Protein AF-A0AA38KD27-F1 (afdb_monomer_lite)

Radius of gyration: 32.11 Å; chains: 1; bounding box: 58×38×88 Å

Secondary structure (DSSP, 8-state):
-HHHHHTT-SPTTPPPPPPPP-TTTTS--TTSGGG--TT--TT--SPSPHHHH-HHHHHHHHHHHHHHHHHHHHHHHHHHHHHHHHHHHHHHHHHHHHHHHHHHHT------------STTSS--

Organism: NCBI:txid2804958

Foldseek 3Di:
DVVCVVVVNDDPPDDDQDDDDPVCPVVDDPPDSVPDCGVVDPPPPPPDDCCPVPPVNVVVVVVVVVVVVVVVVVVVVVVVVVVVVVVVVVVVVVVVVVVVVCVVVVHDDDDDDDPDDPDPPPPDD

Structure (mmCIF, N/CA/C/O backbone):
data_AF-A0AA38KD27-F1
#
_entry.id   AF-A0AA38KD27-F1
#
loop_
_atom_site.group_PDB
_atom_site.id
_atom_site.type_symbol
_atom_site.label_atom_id
_atom_site.label_alt_id
_atom_site.label_comp_id
_atom_site.label_asym_id
_atom_site.label_entity_id
_atom_site.label_seq_id
_atom_site.pdbx_PDB_ins_code
_atom_site.Cartn_x
_atom_site.Cartn_y
_atom_site.Cartn_z
_atom_site.occupancy
_atom_site.B_iso_or_equiv
_atom_site.auth_seq_id
_atom_site.auth_comp_id
_atom_site.auth_asym_id
_atom_site.auth_atom_id
_atom_site.pdbx_PDB_model_num
ATOM 1 N N . MET A 1 1 ? 1.261 -14.796 -36.136 1.00 70.69 1 MET A N 1
ATOM 2 C CA . MET A 1 1 ? 2.159 -13.616 -36.121 1.00 70.69 1 MET A CA 1
ATOM 3 C C . MET A 1 1 ? 2.886 -13.423 -37.451 1.00 70.69 1 MET A C 1
ATOM 5 O O . MET A 1 1 ? 2.728 -12.362 -38.031 1.00 70.69 1 MET A O 1
ATOM 9 N N . LEU A 1 2 ? 3.583 -14.437 -37.989 1.00 82.25 2 LEU A N 1
ATOM 10 C CA . LEU A 1 2 ? 4.199 -14.379 -39.334 1.00 82.25 2 LEU A CA 1
ATOM 11 C C . LEU A 1 2 ? 3.245 -13.875 -40.428 1.00 82.25 2 LEU A C 1
ATOM 13 O O . LEU A 1 2 ? 3.619 -13.063 -41.265 1.00 82.25 2 LEU A O 1
ATOM 17 N N . GLU A 1 3 ? 1.999 -14.336 -40.400 1.00 88.56 3 GLU A N 1
ATOM 18 C CA . GLU A 1 3 ? 0.974 -13.950 -41.371 1.00 88.56 3 GLU A CA 1
ATOM 19 C C . GLU A 1 3 ? 0.551 -12.479 -41.235 1.00 88.56 3 GLU A C 1
ATOM 21 O O . GLU A 1 3 ? 0.368 -11.804 -42.241 1.00 88.56 3 GLU A O 1
ATOM 26 N N . LEU A 1 4 ? 0.531 -11.944 -40.009 1.00 87.56 4 LEU A N 1
ATOM 27 C CA . LEU A 1 4 ? 0.260 -10.528 -39.735 1.00 87.56 4 LEU A CA 1
ATOM 28 C C . LEU A 1 4 ? 1.411 -9.630 -40.206 1.00 87.56 4 LEU A C 1
ATOM 30 O O . LEU A 1 4 ? 1.165 -8.561 -40.756 1.00 87.56 4 LEU A O 1
ATOM 34 N N . ILE A 1 5 ? 2.663 -10.074 -40.039 1.00 86.44 5 ILE A N 1
ATOM 35 C CA . ILE A 1 5 ? 3.844 -9.367 -40.562 1.00 86.44 5 ILE A CA 1
ATOM 36 C C . ILE A 1 5 ? 3.807 -9.346 -42.094 1.00 86.44 5 ILE A C 1
ATOM 38 O O . ILE A 1 5 ? 3.969 -8.290 -42.697 1.00 86.44 5 ILE A O 1
ATOM 42 N N . ARG A 1 6 ? 3.517 -10.491 -42.732 1.00 88.25 6 ARG A N 1
ATOM 43 C CA . ARG A 1 6 ? 3.375 -10.598 -44.198 1.00 88.25 6 ARG A CA 1
ATOM 44 C C . ARG A 1 6 ? 2.261 -9.714 -44.757 1.00 88.25 6 ARG A C 1
ATOM 46 O O . ARG A 1 6 ? 2.387 -9.220 -45.869 1.00 88.25 6 ARG A O 1
ATOM 53 N N . GLN A 1 7 ? 1.187 -9.526 -43.995 1.00 93.69 7 GLN A N 1
ATOM 54 C CA . GLN A 1 7 ? 0.067 -8.651 -44.345 1.00 93.69 7 GLN A CA 1
ATOM 55 C C . GLN A 1 7 ? 0.300 -7.180 -43.947 1.00 93.69 7 GLN A C 1
ATOM 57 O O . GLN A 1 7 ? -0.607 -6.367 -44.107 1.00 93.69 7 GLN A O 1
ATOM 62 N N . CYS A 1 8 ? 1.483 -6.831 -43.421 1.00 83.50 8 CYS A N 1
ATOM 63 C CA . CYS A 1 8 ? 1.823 -5.500 -42.901 1.00 83.50 8 CYS A CA 1
ATOM 64 C C . CYS A 1 8 ? 0.844 -4.976 -41.830 1.00 83.50 8 CYS A C 1
ATOM 66 O O . CYS A 1 8 ? 0.653 -3.772 -41.685 1.00 83.50 8 CYS A O 1
ATOM 68 N N . GLN A 1 9 ? 0.223 -5.883 -41.074 1.00 92.00 9 GLN A N 1
ATOM 69 C CA . GLN A 1 9 ? -0.675 -5.569 -39.957 1.00 92.00 9 GLN A CA 1
ATOM 70 C C . GLN A 1 9 ? 0.028 -5.628 -38.593 1.00 92.00 9 GLN A C 1
ATOM 72 O O . GLN A 1 9 ? -0.577 -5.315 -37.570 1.00 92.00 9 GLN A O 1
ATOM 77 N N . ALA A 1 10 ? 1.291 -6.054 -38.560 1.00 87.88 10 ALA A N 1
ATOM 78 C CA . ALA A 1 10 ? 2.107 -6.051 -37.354 1.00 87.88 10 ALA A CA 1
ATOM 79 C C . ALA A 1 10 ? 2.786 -4.679 -37.130 1.00 87.88 10 ALA A C 1
ATOM 81 O O . ALA A 1 10 ? 2.998 -3.945 -38.099 1.00 87.88 10 ALA A O 1
ATOM 82 N N . PRO A 1 11 ? 3.151 -4.333 -35.878 1.00 85.00 11 PRO A N 1
ATOM 83 C CA . PRO A 1 11 ? 3.943 -3.143 -35.573 1.00 85.00 11 PRO A CA 1
ATOM 84 C C . PRO A 1 11 ? 5.245 -3.071 -36.383 1.00 85.00 11 PRO A C 1
ATOM 86 O O . PRO A 1 11 ? 5.802 -4.095 -36.785 1.00 85.00 11 PRO A O 1
ATOM 89 N N . TRP A 1 12 ? 5.749 -1.852 -36.588 1.00 77.00 12 TRP A N 1
ATOM 90 C CA . TRP A 1 12 ? 7.053 -1.631 -37.217 1.00 77.00 12 TRP A CA 1
ATOM 91 C C . TRP A 1 12 ? 8.145 -2.401 -36.450 1.00 77.00 12 TRP A C 1
ATOM 93 O O . TRP A 1 12 ? 8.154 -2.380 -35.223 1.00 77.00 12 TRP A O 1
ATOM 103 N N . ASN A 1 13 ? 9.035 -3.094 -37.171 1.00 79.19 13 ASN A N 1
ATOM 104 C CA . ASN A 1 13 ? 10.071 -3.996 -36.635 1.00 79.19 13 ASN A CA 1
ATOM 105 C C . ASN A 1 13 ? 9.573 -5.218 -35.836 1.00 79.19 13 ASN A C 1
ATOM 107 O O . ASN A 1 13 ? 10.358 -5.845 -35.129 1.00 79.19 13 ASN A O 1
ATOM 111 N N . ALA A 1 14 ? 8.301 -5.611 -35.951 1.00 82.06 14 ALA A N 1
ATOM 112 C CA . ALA A 1 14 ? 7.836 -6.842 -35.319 1.00 82.06 14 ALA A CA 1
ATOM 113 C C . ALA A 1 14 ? 8.550 -8.076 -35.903 1.00 82.06 14 ALA A C 1
ATOM 115 O O . ALA A 1 14 ? 8.457 -8.357 -37.101 1.00 82.06 14 ALA A O 1
ATOM 116 N N . VAL A 1 15 ? 9.209 -8.844 -35.036 1.00 84.00 15 VAL A N 1
ATOM 117 C CA . VAL A 1 15 ? 9.807 -10.144 -35.361 1.00 84.00 15 VAL A CA 1
ATOM 118 C C . VAL A 1 15 ? 8.868 -11.239 -34.863 1.00 84.00 15 VAL A C 1
ATOM 120 O O . VAL A 1 15 ? 8.387 -11.190 -33.733 1.00 84.00 15 VAL A O 1
ATOM 123 N N . ALA A 1 16 ? 8.554 -12.221 -35.710 1.00 85.31 16 ALA A N 1
ATOM 124 C CA . ALA A 1 16 ? 7.746 -13.352 -35.268 1.00 85.31 16 ALA A CA 1
ATOM 125 C C . ALA A 1 16 ? 8.594 -14.320 -34.429 1.00 85.31 16 ALA A C 1
ATOM 127 O O . ALA A 1 16 ? 9.671 -14.700 -34.890 1.00 85.31 16 ALA A O 1
ATOM 128 N N . PRO A 1 17 ? 8.093 -14.786 -33.272 1.00 82.38 17 PRO A N 1
ATOM 129 C CA . PRO A 1 17 ? 8.769 -15.810 -32.492 1.00 82.38 17 PRO A CA 1
ATOM 130 C C . PRO A 1 17 ? 8.753 -17.150 -33.231 1.00 82.38 17 PRO A C 1
ATOM 132 O O . PRO A 1 17 ? 7.888 -17.407 -34.084 1.00 82.38 17 PRO A O 1
ATOM 135 N N . LEU A 1 18 ? 9.691 -18.025 -32.868 1.00 83.12 18 LEU A N 1
ATOM 136 C CA . LEU A 1 18 ? 9.715 -19.396 -33.361 1.00 83.12 18 LEU A CA 1
ATOM 137 C C . LEU A 1 18 ? 8.478 -20.177 -32.876 1.00 83.12 18 LEU A C 1
ATOM 139 O O . LEU A 1 18 ? 7.985 -19.951 -31.767 1.00 83.12 18 LEU A O 1
ATOM 143 N N . PRO A 1 19 ? 7.945 -21.109 -33.687 1.00 84.88 19 PRO A N 1
ATOM 144 C CA . PRO A 1 19 ? 6.876 -21.995 -33.245 1.00 84.88 19 PRO A CA 1
ATOM 145 C C . PRO A 1 19 ? 7.329 -22.858 -32.060 1.00 84.88 19 PRO A C 1
ATOM 147 O O . PRO A 1 19 ? 8.310 -23.591 -32.161 1.00 84.88 19 PRO A O 1
ATOM 150 N N . ILE A 1 20 ? 6.580 -22.814 -30.957 1.00 82.69 20 ILE A N 1
ATOM 151 C CA . ILE A 1 20 ? 6.879 -23.612 -29.763 1.00 82.69 20 ILE A CA 1
ATOM 152 C C . ILE A 1 20 ? 6.589 -25.092 -30.042 1.00 82.69 20 ILE A C 1
ATOM 154 O O . ILE A 1 20 ? 5.487 -25.461 -30.464 1.00 82.69 20 ILE A O 1
ATOM 158 N N . ALA A 1 21 ? 7.565 -25.958 -29.768 1.00 83.69 21 ALA A N 1
ATOM 159 C CA . ALA A 1 21 ? 7.380 -27.399 -29.841 1.00 83.69 21 ALA A CA 1
ATOM 160 C C . ALA A 1 21 ? 6.457 -27.877 -28.707 1.00 83.69 21 ALA A C 1
ATOM 162 O O . ALA A 1 21 ? 6.781 -27.785 -27.529 1.00 83.69 21 ALA A O 1
ATOM 163 N N . LEU A 1 22 ? 5.290 -28.427 -29.057 1.00 84.56 22 LEU A N 1
ATOM 164 C CA . LEU A 1 22 ? 4.324 -28.924 -28.064 1.00 84.56 22 LEU A CA 1
ATOM 165 C C . LEU A 1 22 ? 4.786 -30.219 -27.380 1.00 84.56 22 LEU A C 1
ATOM 167 O O . LEU A 1 22 ? 4.377 -30.536 -26.262 1.00 84.56 22 LEU A O 1
ATOM 171 N N . LYS A 1 23 ? 5.628 -31.001 -28.059 1.00 85.06 23 LYS A N 1
ATOM 172 C CA . LYS A 1 23 ? 6.173 -32.244 -27.520 1.00 85.06 23 LYS A CA 1
ATOM 173 C C . LYS A 1 23 ? 7.257 -31.906 -26.499 1.00 85.06 23 LYS A C 1
ATOM 175 O O . LYS A 1 23 ? 8.278 -31.352 -26.875 1.00 85.06 23 LYS A O 1
ATOM 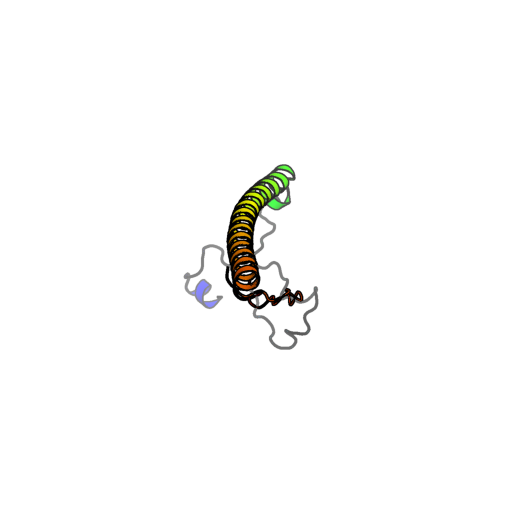180 N N . GLY A 1 24 ? 7.046 -32.291 -25.241 1.00 80.50 24 GLY A N 1
ATOM 181 C CA . GLY A 1 24 ? 7.996 -31.994 -24.165 1.00 80.50 24 GLY A CA 1
ATOM 182 C C . GLY A 1 24 ? 7.837 -30.601 -23.556 1.00 80.50 24 GLY A C 1
ATOM 183 O O . GLY A 1 24 ? 8.643 -30.242 -22.716 1.00 80.50 24 GLY A O 1
ATOM 184 N N . LEU A 1 25 ? 6.767 -29.861 -23.888 1.00 82.94 25 LEU A N 1
ATOM 185 C CA . LEU A 1 25 ? 6.504 -28.516 -23.354 1.00 82.94 25 LEU A CA 1
ATOM 186 C C . LEU A 1 25 ? 6.439 -28.457 -21.818 1.00 82.94 25 LEU A C 1
ATOM 188 O O . LEU A 1 25 ? 6.644 -27.408 -21.234 1.00 82.94 25 LEU A O 1
ATOM 192 N N . PHE A 1 26 ? 6.135 -29.567 -21.147 1.00 84.00 26 PHE A N 1
ATOM 193 C CA . PHE A 1 26 ? 6.122 -29.634 -19.680 1.00 84.00 26 PHE A CA 1
ATOM 194 C C . PHE A 1 26 ? 7.414 -30.208 -19.079 1.00 84.00 26 PHE A C 1
ATOM 196 O O . PHE A 1 26 ? 7.531 -30.280 -17.861 1.00 84.00 26 PHE A O 1
ATOM 203 N N . ASN A 1 27 ? 8.376 -30.586 -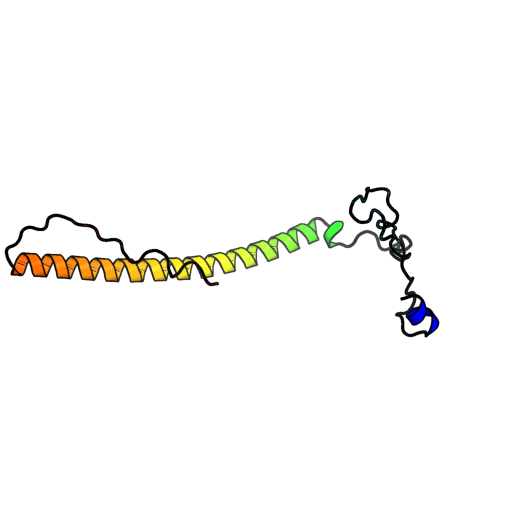19.923 1.00 86.88 27 ASN A N 1
ATOM 204 C CA . ASN A 1 27 ? 9.715 -31.049 -19.554 1.00 86.88 27 ASN A CA 1
ATOM 205 C C . ASN A 1 27 ? 10.765 -30.035 -20.033 1.00 86.88 27 ASN A C 1
ATOM 207 O O . ASN A 1 27 ? 11.763 -30.425 -20.630 1.00 86.88 27 ASN A O 1
ATOM 211 N N . LEU A 1 28 ? 10.481 -28.750 -19.829 1.00 83.19 28 LEU A N 1
ATOM 212 C CA . LEU A 1 28 ? 11.343 -27.657 -20.259 1.00 83.19 28 LEU A CA 1
ATOM 213 C C . LEU A 1 28 ? 12.608 -27.566 -19.401 1.00 83.19 28 LEU A C 1
ATOM 215 O O . LEU A 1 28 ? 12.511 -27.581 -18.171 1.00 83.19 28 LEU A O 1
ATOM 219 N N . ASP A 1 29 ? 13.756 -27.418 -20.053 1.00 82.31 29 ASP A N 1
ATOM 220 C CA . ASP A 1 29 ? 15.036 -27.049 -19.445 1.00 82.31 29 ASP A CA 1
ATOM 221 C C . ASP A 1 29 ? 15.353 -25.556 -19.680 1.00 82.31 29 ASP A C 1
ATOM 223 O O . ASP A 1 29 ? 14.701 -24.871 -20.473 1.00 82.31 29 ASP A O 1
ATOM 227 N N . VAL A 1 30 ? 16.345 -25.024 -18.964 1.00 80.12 30 VAL A N 1
ATOM 228 C CA . VAL A 1 30 ? 16.817 -23.632 -19.099 1.00 80.12 30 VAL A CA 1
ATOM 229 C C . VAL A 1 30 ? 17.469 -23.392 -20.467 1.00 80.12 30 VAL A C 1
ATOM 231 O O . VAL A 1 30 ? 17.412 -22.278 -20.976 1.00 80.12 30 VAL A O 1
ATOM 234 N N . ASP A 1 31 ? 18.017 -24.439 -21.085 1.00 80.69 31 ASP A N 1
ATOM 235 C CA . ASP A 1 31 ? 18.661 -24.375 -22.403 1.00 80.69 31 ASP A CA 1
ATOM 236 C C . ASP A 1 31 ? 17.672 -24.524 -23.581 1.00 80.69 31 ASP A C 1
ATOM 238 O O . ASP A 1 31 ? 18.082 -24.480 -24.742 1.00 80.69 31 ASP A O 1
ATOM 242 N N . ASP A 1 32 ? 16.372 -24.720 -23.322 1.00 83.25 32 ASP A N 1
ATOM 243 C CA . ASP A 1 32 ? 15.384 -24.893 -24.390 1.00 83.25 32 ASP A CA 1
ATOM 244 C C . ASP A 1 32 ? 15.072 -23.575 -25.119 1.00 83.25 32 ASP A C 1
ATOM 246 O O . ASP A 1 32 ? 14.879 -22.522 -24.510 1.00 83.25 32 ASP A O 1
ATOM 250 N N . ASN A 1 33 ? 14.886 -23.660 -26.441 1.00 77.88 33 ASN A N 1
ATOM 251 C CA . ASN A 1 33 ? 14.653 -22.530 -27.357 1.00 77.88 33 ASN A CA 1
ATOM 252 C C . ASN A 1 33 ? 13.434 -21.636 -27.038 1.00 77.88 33 ASN A C 1
ATOM 254 O O . ASN A 1 33 ? 13.201 -20.633 -27.710 1.00 77.88 33 ASN A O 1
ATOM 258 N N . ILE A 1 34 ? 12.608 -21.985 -26.049 1.00 78.56 34 ILE A N 1
ATOM 259 C CA . ILE A 1 34 ? 11.534 -21.095 -25.590 1.00 78.56 34 ILE A CA 1
ATOM 260 C C . ILE A 1 34 ? 12.072 -19.855 -24.862 1.00 78.56 34 ILE A C 1
ATOM 262 O O . ILE A 1 34 ? 11.341 -18.875 -24.733 1.00 78.56 34 ILE A O 1
ATOM 266 N N . TRP A 1 35 ? 13.320 -19.915 -24.389 1.00 80.38 35 TRP A N 1
ATOM 267 C CA . TRP A 1 35 ? 14.028 -18.828 -23.718 1.00 80.38 35 TRP A CA 1
ATOM 268 C C . TRP A 1 35 ? 14.851 -17.974 -24.693 1.00 80.38 35 TRP A C 1
ATOM 270 O O . TRP A 1 35 ? 15.698 -17.208 -24.253 1.00 80.38 35 TRP A O 1
ATOM 280 N N . GLU A 1 36 ? 14.642 -18.105 -26.008 1.00 73.25 36 GLU A N 1
ATOM 281 C CA . GLU A 1 36 ? 15.364 -17.298 -26.994 1.00 73.25 36 GLU A CA 1
ATOM 282 C C . GLU A 1 36 ? 14.980 -15.810 -26.930 1.00 73.25 36 GLU A C 1
ATOM 284 O O . GLU A 1 36 ? 13.803 -15.447 -26.909 1.00 73.25 36 GLU A O 1
ATOM 289 N N . ASP A 1 37 ? 15.990 -14.947 -27.032 1.00 71.19 37 ASP A N 1
ATOM 290 C CA . ASP A 1 37 ? 15.884 -13.483 -27.018 1.00 71.19 37 ASP A CA 1
ATOM 291 C C . ASP A 1 37 ? 15.375 -12.888 -28.352 1.00 71.19 37 ASP A C 1
ATOM 293 O O . ASP A 1 37 ? 15.707 -11.767 -28.739 1.00 71.19 37 ASP A O 1
ATOM 297 N N . ILE A 1 38 ? 14.556 -13.623 -29.115 1.00 70.50 38 ILE A N 1
ATOM 298 C CA . ILE A 1 38 ? 14.063 -13.158 -30.421 1.00 70.50 38 ILE A CA 1
ATOM 299 C C . ILE A 1 38 ? 13.236 -11.877 -30.247 1.00 70.50 38 ILE A C 1
ATOM 301 O O . ILE A 1 38 ? 12.130 -11.896 -29.708 1.00 70.50 38 ILE A O 1
ATOM 305 N N . GLY A 1 39 ? 13.746 -10.767 -30.783 1.00 64.81 39 GLY A N 1
ATOM 306 C CA . GLY A 1 39 ? 13.107 -9.451 -30.683 1.00 64.81 39 GLY A CA 1
ATOM 307 C C . GLY A 1 39 ? 13.438 -8.686 -29.398 1.00 64.81 39 GLY A C 1
ATOM 308 O O . GLY A 1 39 ? 12.980 -7.556 -29.247 1.00 64.81 39 GLY A O 1
ATOM 309 N N . LEU A 1 40 ? 14.250 -9.265 -28.511 1.00 68.88 40 LEU A N 1
ATOM 310 C CA . LEU A 1 40 ? 14.963 -8.561 -27.451 1.00 68.88 40 LEU A CA 1
ATOM 311 C C . LEU A 1 40 ? 16.325 -8.178 -28.034 1.00 68.88 40 LEU A C 1
ATOM 313 O O . LEU A 1 40 ? 17.301 -8.909 -27.919 1.00 68.88 40 LEU A O 1
ATOM 317 N N . ASN A 1 41 ? 16.357 -7.096 -28.807 1.00 62.12 41 ASN A N 1
ATOM 318 C CA . ASN A 1 41 ? 17.598 -6.671 -29.436 1.00 62.12 41 ASN A CA 1
ATOM 319 C C . ASN A 1 41 ? 18.527 -6.073 -28.370 1.00 62.12 41 ASN A C 1
ATOM 321 O O . ASN A 1 41 ? 18.182 -5.059 -27.772 1.00 62.12 41 ASN A O 1
ATOM 325 N N . ASP A 1 42 ? 19.704 -6.665 -28.170 1.00 56.53 42 ASP A N 1
ATOM 326 C CA . ASP A 1 42 ? 20.758 -6.096 -27.317 1.00 56.53 42 ASP A CA 1
ATOM 327 C C . ASP A 1 42 ? 21.416 -4.848 -27.946 1.00 56.53 42 ASP A C 1
ATOM 329 O O . ASP A 1 42 ? 22.209 -4.182 -27.283 1.00 56.53 42 ASP A O 1
ATOM 333 N N . ASP A 1 43 ? 21.098 -4.501 -29.207 1.00 57.00 43 ASP A N 1
ATOM 334 C CA . ASP A 1 43 ? 21.627 -3.282 -29.852 1.00 57.00 43 ASP A CA 1
ATOM 335 C C . ASP A 1 43 ? 20.991 -1.981 -29.324 1.00 57.00 43 ASP A C 1
ATOM 337 O O . ASP A 1 43 ? 21.318 -0.894 -29.810 1.00 57.00 43 ASP A O 1
ATOM 341 N N . ASP A 1 44 ? 20.083 -2.053 -28.346 1.00 59.78 44 ASP A N 1
ATOM 342 C CA . ASP A 1 44 ? 19.719 -0.872 -27.572 1.00 59.78 44 ASP A CA 1
ATOM 343 C C . ASP A 1 44 ? 20.914 -0.506 -26.667 1.00 59.78 44 ASP A C 1
ATOM 345 O O . ASP A 1 44 ? 21.022 -0.925 -25.517 1.00 59.78 44 ASP A O 1
ATOM 349 N N . ASP A 1 45 ? 21.806 0.352 -27.181 1.00 59.66 45 ASP A N 1
ATOM 350 C CA . ASP A 1 45 ? 22.858 1.064 -26.423 1.00 59.66 45 ASP A CA 1
ATOM 351 C C . ASP A 1 45 ? 22.293 1.837 -25.196 1.00 59.66 45 ASP A C 1
ATOM 353 O O . ASP A 1 45 ? 23.036 2.362 -24.355 1.00 59.66 45 ASP A O 1
ATOM 357 N N . GLU A 1 46 ? 20.965 1.921 -25.066 1.00 69.06 46 GLU A N 1
ATOM 358 C CA . GLU A 1 46 ? 20.270 2.297 -23.841 1.00 69.06 46 GLU A CA 1
ATOM 359 C C . GLU A 1 46 ? 20.383 1.164 -22.813 1.00 69.06 46 GLU A C 1
ATOM 361 O O . GLU A 1 46 ? 19.532 0.286 -22.708 1.00 69.06 46 GLU A O 1
ATOM 366 N N . GLY A 1 47 ? 21.458 1.203 -22.020 1.00 74.00 47 GLY A N 1
ATOM 367 C CA . GLY A 1 47 ? 21.687 0.274 -20.913 1.00 74.00 47 GLY A CA 1
ATOM 368 C C . GLY A 1 47 ? 20.475 0.067 -19.977 1.00 74.00 47 GLY A C 1
ATOM 369 O O . GLY A 1 47 ? 19.482 0.794 -20.027 1.00 74.00 47 GLY A O 1
ATOM 370 N N . PRO A 1 48 ? 20.557 -0.904 -19.048 1.00 83.31 48 PRO A N 1
ATOM 371 C CA . PRO A 1 48 ? 19.403 -1.440 -18.331 1.00 83.31 48 PRO A CA 1
ATOM 372 C C . PRO A 1 48 ? 18.523 -0.351 -17.706 1.00 83.31 48 PRO A C 1
ATOM 374 O O . PRO A 1 48 ? 19.043 0.615 -17.123 1.00 83.31 48 PRO A O 1
ATOM 377 N N . PRO A 1 49 ? 17.189 -0.527 -17.735 1.00 87.00 49 PRO A N 1
ATOM 378 C CA . PRO A 1 49 ? 16.260 0.527 -17.372 1.00 87.00 49 PRO A CA 1
ATOM 379 C C . PRO A 1 49 ? 16.498 1.008 -15.931 1.00 87.00 49 PRO A C 1
ATOM 381 O O . PRO A 1 49 ? 16.904 0.221 -15.069 1.00 87.00 49 PRO A O 1
ATOM 384 N N . PRO A 1 50 ? 16.207 2.281 -15.602 1.00 89.69 50 PRO A N 1
ATOM 385 C CA . PRO A 1 50 ? 16.581 2.861 -14.311 1.00 89.69 50 PRO A CA 1
ATOM 386 C C . PRO A 1 50 ? 16.010 2.138 -13.086 1.00 89.69 50 PRO A C 1
ATOM 388 O O . PRO A 1 50 ? 16.623 2.158 -12.022 1.00 89.69 50 PRO A O 1
ATOM 391 N N . TRP A 1 51 ? 14.853 1.480 -13.208 1.00 92.81 51 TRP A N 1
ATOM 392 C CA . TRP A 1 51 ? 14.290 0.668 -12.124 1.00 92.81 51 TRP A CA 1
ATOM 393 C C . TRP A 1 51 ? 15.130 -0.581 -11.813 1.00 92.81 51 TRP A C 1
ATOM 395 O O . TRP A 1 51 ? 15.034 -1.111 -10.708 1.00 92.81 51 TRP A O 1
ATOM 405 N N . LEU A 1 52 ? 15.975 -1.029 -12.743 1.00 88.38 52 LEU A N 1
ATOM 406 C CA . LEU A 1 52 ? 16.913 -2.133 -12.565 1.00 88.38 52 LEU A CA 1
ATOM 407 C C . LEU A 1 52 ? 18.301 -1.622 -12.150 1.00 88.38 52 LEU A C 1
ATOM 409 O O . LEU A 1 52 ? 18.881 -2.129 -11.185 1.00 88.38 52 LEU A O 1
ATOM 413 N N . SER A 1 53 ? 18.801 -0.594 -12.842 1.00 91.31 53 SER A N 1
ATOM 414 C CA . SER A 1 53 ? 20.185 -0.111 -12.742 1.00 91.31 53 SER A CA 1
ATOM 415 C C . SER A 1 53 ? 20.423 0.958 -11.668 1.00 91.31 53 SER A C 1
ATOM 417 O O . SER A 1 53 ? 21.501 1.012 -11.076 1.00 91.31 53 SER A O 1
ATOM 419 N N . SER A 1 54 ? 19.430 1.799 -11.355 1.00 95.75 54 SER A N 1
ATOM 420 C CA . SER A 1 54 ? 19.589 2.918 -10.419 1.00 95.75 54 SER A CA 1
ATOM 421 C C . SER A 1 54 ? 19.085 2.582 -9.019 1.00 95.75 54 SER A C 1
ATOM 423 O O . SER A 1 54 ? 17.883 2.504 -8.755 1.00 95.75 54 SER A O 1
ATOM 425 N N . GLU A 1 55 ? 20.007 2.497 -8.057 1.00 96.69 55 GLU A N 1
ATOM 426 C CA . GLU A 1 55 ? 19.657 2.270 -6.650 1.00 96.69 55 GLU A CA 1
ATOM 427 C C . GLU A 1 55 ? 18.735 3.360 -6.089 1.00 96.69 55 GLU A C 1
ATOM 429 O O . GLU A 1 55 ? 17.853 3.085 -5.276 1.00 96.69 55 GLU A O 1
ATOM 434 N N . ARG A 1 56 ? 18.892 4.604 -6.556 1.00 97.62 56 ARG A N 1
ATOM 435 C CA . ARG A 1 56 ? 18.026 5.715 -6.143 1.00 97.62 56 ARG A CA 1
ATOM 436 C C . ARG A 1 56 ? 16.587 5.494 -6.600 1.00 97.62 56 ARG A C 1
ATOM 438 O O . ARG A 1 56 ? 15.672 5.702 -5.806 1.00 97.62 56 ARG A O 1
ATOM 445 N N . VAL A 1 57 ? 16.395 5.045 -7.840 1.00 97.44 57 VAL A N 1
ATOM 446 C CA . VAL A 1 57 ? 15.064 4.747 -8.389 1.00 97.44 57 VAL A CA 1
ATOM 447 C C . VAL A 1 57 ? 14.442 3.569 -7.643 1.00 97.44 57 VAL A C 1
ATOM 449 O O . VAL A 1 57 ? 13.309 3.679 -7.182 1.00 97.44 57 VAL A O 1
ATOM 452 N N . ARG A 1 58 ? 15.200 2.491 -7.404 1.00 96.62 58 ARG A N 1
ATOM 453 C CA . ARG A 1 58 ? 14.722 1.330 -6.630 1.00 96.62 58 ARG A CA 1
ATOM 454 C C . ARG A 1 58 ? 14.276 1.703 -5.222 1.00 96.62 58 ARG A C 1
ATOM 456 O O . ARG A 1 58 ? 13.194 1.301 -4.792 1.00 96.62 58 ARG A O 1
ATOM 463 N N . LYS A 1 59 ? 15.085 2.489 -4.504 1.00 98.00 59 LYS A N 1
ATOM 464 C CA . LYS A 1 59 ? 14.723 2.992 -3.170 1.00 98.00 59 LYS A CA 1
ATOM 465 C C . LYS A 1 59 ? 13.485 3.885 -3.222 1.00 98.00 59 LYS A C 1
ATOM 467 O O . LYS A 1 59 ? 12.625 3.748 -2.359 1.00 98.00 59 LYS A O 1
ATOM 472 N N . GLY A 1 60 ? 13.371 4.747 -4.233 1.00 98.19 60 GLY A N 1
ATOM 473 C CA . GLY A 1 60 ? 12.199 5.597 -4.442 1.00 98.19 60 GLY A CA 1
ATOM 474 C C . GLY A 1 60 ? 10.913 4.790 -4.632 1.00 98.19 60 GLY A C 1
ATOM 475 O O . GLY A 1 60 ? 9.946 5.013 -3.908 1.00 98.19 60 GLY A O 1
ATOM 476 N N . ILE A 1 61 ? 10.932 3.800 -5.532 1.00 97.88 61 ILE A N 1
ATOM 477 C CA . ILE A 1 61 ? 9.794 2.900 -5.784 1.00 97.88 61 ILE A CA 1
ATOM 478 C C . ILE A 1 61 ? 9.389 2.180 -4.493 1.00 97.88 61 ILE A C 1
ATOM 480 O O . ILE A 1 61 ? 8.230 2.244 -4.089 1.00 97.88 61 ILE A O 1
ATOM 484 N N . LYS A 1 62 ? 10.349 1.557 -3.794 1.00 97.56 62 LYS A N 1
ATOM 485 C CA . LYS A 1 62 ? 10.084 0.881 -2.513 1.00 97.56 62 LYS A CA 1
ATOM 486 C C . LYS A 1 62 ? 9.499 1.831 -1.467 1.00 97.56 62 LYS A C 1
ATOM 488 O O . LYS A 1 62 ? 8.590 1.440 -0.744 1.00 97.56 62 LYS A O 1
ATOM 493 N N . GLY A 1 63 ? 10.001 3.063 -1.392 1.00 98.38 63 GLY A N 1
ATOM 494 C CA . GLY A 1 63 ? 9.516 4.075 -0.455 1.00 98.38 63 GLY A CA 1
ATOM 495 C C . GLY A 1 63 ? 8.060 4.467 -0.706 1.00 98.38 63 GLY A C 1
ATOM 496 O O . GLY A 1 63 ? 7.279 4.520 0.241 1.00 98.38 63 GLY A O 1
ATOM 497 N N . ILE A 1 64 ? 7.681 4.687 -1.969 1.00 98.25 64 ILE A N 1
ATOM 498 C CA . ILE A 1 64 ? 6.294 5.004 -2.346 1.00 98.25 64 ILE A CA 1
ATOM 499 C C . ILE A 1 64 ? 5.369 3.830 -2.013 1.00 98.25 64 ILE A C 1
ATOM 501 O O . ILE A 1 64 ? 4.375 4.024 -1.322 1.00 98.25 64 ILE A O 1
ATOM 505 N N . LEU A 1 65 ? 5.739 2.610 -2.415 1.00 98.19 65 LEU A N 1
ATOM 506 C CA . LEU A 1 65 ? 4.945 1.410 -2.133 1.00 98.19 65 LEU A CA 1
ATOM 507 C C . LEU A 1 65 ? 4.773 1.170 -0.627 1.00 98.19 65 LEU A C 1
ATOM 509 O O . LEU A 1 65 ? 3.694 0.795 -0.173 1.00 98.19 65 LEU A O 1
ATOM 513 N N . LEU A 1 66 ? 5.825 1.403 0.163 1.00 98.56 66 LEU A N 1
ATOM 514 C CA . LEU A 1 66 ? 5.765 1.247 1.613 1.00 98.56 66 LEU A CA 1
ATOM 515 C C . LEU A 1 66 ? 4.862 2.297 2.265 1.00 98.56 66 LEU A C 1
ATOM 517 O O . LEU A 1 66 ? 4.118 1.961 3.186 1.00 98.56 66 LEU A O 1
ATOM 521 N N . ARG A 1 67 ? 4.910 3.549 1.795 1.00 98.44 67 ARG A N 1
ATOM 522 C CA . ARG A 1 67 ? 3.999 4.602 2.255 1.00 98.44 67 ARG A CA 1
ATOM 523 C C . ARG A 1 67 ? 2.551 4.211 1.967 1.00 98.44 67 ARG A C 1
ATOM 525 O O . ARG A 1 67 ? 1.741 4.213 2.885 1.00 98.44 67 ARG A O 1
ATOM 532 N N . ASP A 1 68 ? 2.254 3.819 0.732 1.00 98.56 68 ASP A N 1
ATOM 533 C CA . ASP A 1 68 ? 0.886 3.502 0.313 1.00 98.56 68 ASP A CA 1
ATOM 534 C C . ASP A 1 68 ? 0.320 2.299 1.085 1.00 98.56 68 ASP A C 1
ATOM 536 O O . ASP A 1 68 ? -0.809 2.358 1.577 1.00 98.56 68 ASP A O 1
ATOM 540 N N . ARG A 1 69 ? 1.140 1.260 1.304 1.00 98.38 69 ARG A N 1
ATOM 541 C CA . ARG A 1 69 ? 0.800 0.137 2.192 1.00 98.38 69 ARG A CA 1
ATOM 542 C C . ARG A 1 69 ? 0.572 0.590 3.635 1.00 98.38 69 ARG A C 1
ATOM 544 O O . ARG A 1 69 ? -0.354 0.118 4.281 1.00 98.38 69 ARG A O 1
ATOM 551 N N . SER A 1 70 ? 1.402 1.491 4.159 1.00 98.56 70 SER A N 1
ATOM 552 C CA . SER A 1 70 ? 1.234 1.992 5.532 1.00 98.56 70 SER A CA 1
ATOM 553 C C . SER A 1 70 ? -0.092 2.741 5.695 1.00 98.56 70 SER A C 1
ATOM 555 O O . SER A 1 70 ? -0.771 2.582 6.710 1.00 98.56 70 SER A O 1
ATOM 557 N N . ASP A 1 71 ? -0.496 3.515 4.686 1.00 98.50 71 ASP A N 1
ATOM 558 C CA . ASP A 1 71 ? -1.780 4.216 4.692 1.00 98.50 71 ASP A CA 1
ATOM 559 C C . ASP A 1 71 ? -2.967 3.248 4.611 1.00 98.50 71 ASP A C 1
ATOM 561 O O . ASP A 1 71 ? -3.988 3.460 5.272 1.00 98.50 71 ASP A O 1
ATOM 565 N N . GLU A 1 72 ? -2.845 2.188 3.810 1.00 98.12 72 GLU A N 1
ATOM 566 C CA . GLU A 1 72 ? -3.817 1.095 3.739 1.00 98.12 72 GLU A CA 1
ATOM 567 C C . GLU A 1 72 ? -3.990 0.392 5.084 1.00 98.12 72 GLU A C 1
ATOM 569 O O . GLU A 1 72 ? -5.104 0.367 5.616 1.00 98.12 72 GLU A O 1
ATOM 574 N N . GLU A 1 73 ? -2.895 -0.066 5.688 1.00 98.38 73 GLU A N 1
ATOM 575 C CA . GLU A 1 73 ? -2.918 -0.720 6.997 1.00 98.38 73 GLU A CA 1
ATOM 576 C C . GLU A 1 73 ? -3.503 0.197 8.076 1.00 98.38 73 GLU A C 1
ATOM 578 O O . GLU A 1 73 ? -4.324 -0.226 8.887 1.00 98.38 73 GLU A O 1
ATOM 583 N N . LEU A 1 74 ? -3.190 1.496 8.056 1.00 98.44 74 LEU A N 1
ATOM 584 C CA . LEU A 1 74 ? -3.775 2.440 9.007 1.00 98.44 74 LEU A CA 1
ATOM 585 C C . LEU A 1 74 ? -5.293 2.611 8.822 1.00 98.44 74 LEU A C 1
ATOM 587 O O . LEU A 1 74 ? -6.013 2.871 9.792 1.00 98.44 74 LEU A O 1
ATOM 591 N N . ARG A 1 75 ? -5.815 2.529 7.592 1.00 97.94 75 ARG A N 1
ATOM 592 C CA . ARG A 1 75 ? -7.272 2.535 7.357 1.00 97.94 75 ARG A CA 1
ATOM 593 C C . ARG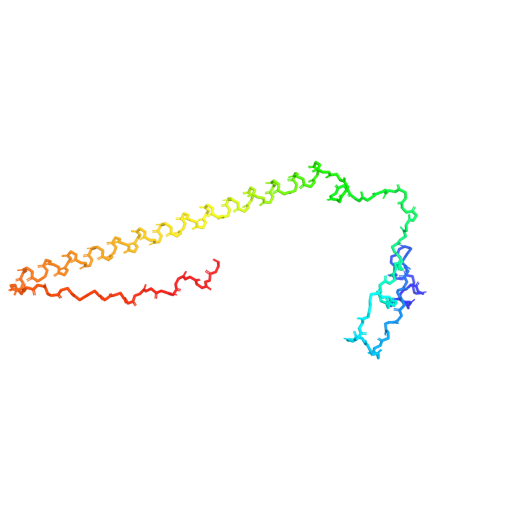 A 1 75 ? -7.904 1.254 7.895 1.00 97.94 75 ARG A C 1
ATOM 595 O O . ARG A 1 75 ? -8.900 1.349 8.613 1.00 97.94 75 ARG A O 1
ATOM 602 N N . ARG A 1 76 ? -7.293 0.100 7.622 1.00 97.56 76 ARG A N 1
ATOM 603 C CA . ARG A 1 76 ? -7.746 -1.206 8.111 1.00 97.56 76 ARG A CA 1
ATOM 604 C C . ARG A 1 76 ? -7.763 -1.272 9.639 1.00 97.56 76 ARG A C 1
ATOM 606 O O . ARG A 1 76 ? -8.808 -1.538 10.223 1.00 97.56 76 ARG A O 1
ATOM 613 N N . LEU A 1 77 ? -6.665 -0.905 10.297 1.00 97.81 77 LEU A N 1
ATOM 614 C CA . LEU A 1 77 ? -6.566 -0.883 11.760 1.00 97.81 77 LEU A CA 1
ATOM 615 C C . LEU A 1 77 ? -7.604 0.042 12.402 1.00 97.81 77 LEU A C 1
ATOM 617 O O . LEU A 1 77 ? -8.178 -0.287 13.437 1.00 97.81 77 LEU A O 1
ATOM 621 N N . ARG A 1 78 ? -7.887 1.201 11.793 1.00 98.06 78 ARG A N 1
ATOM 622 C CA . ARG A 1 78 ? -8.948 2.096 12.280 1.00 98.06 78 ARG A CA 1
ATOM 623 C C . ARG A 1 78 ? -10.328 1.455 12.184 1.00 98.06 78 ARG A C 1
ATOM 625 O O . ARG A 1 78 ? -11.132 1.641 13.098 1.00 98.06 78 ARG A O 1
ATOM 632 N N . HIS A 1 79 ? -10.595 0.729 11.103 1.00 96.69 79 HIS A N 1
ATOM 633 C CA . HIS A 1 79 ? -11.841 -0.007 10.928 1.00 96.69 79 HIS A CA 1
ATOM 634 C C . HIS A 1 79 ? -11.975 -1.128 11.968 1.00 96.69 79 HIS A C 1
ATOM 636 O O . HIS A 1 79 ? -12.955 -1.153 12.710 1.00 96.69 79 HIS A O 1
ATOM 642 N N . GLU A 1 80 ? -10.956 -1.978 12.103 1.00 96.31 80 GLU A N 1
ATOM 643 C CA . GLU A 1 80 ? -10.936 -3.085 13.068 1.00 96.31 80 GLU A CA 1
ATOM 644 C C . GLU A 1 80 ? -11.051 -2.587 14.516 1.00 96.31 80 GLU A C 1
ATOM 646 O O . GLU A 1 80 ? -11.859 -3.095 15.292 1.00 96.31 80 GLU A O 1
ATOM 651 N N . MET A 1 81 ? -10.318 -1.529 14.881 1.00 97.31 81 MET A N 1
ATOM 652 C CA . MET A 1 81 ? -10.424 -0.907 16.204 1.00 97.31 81 MET A CA 1
ATOM 653 C C . MET A 1 81 ? -11.843 -0.397 16.472 1.00 97.31 81 MET A C 1
ATOM 655 O O . MET A 1 81 ? -12.347 -0.535 17.588 1.00 97.31 81 MET A O 1
ATOM 659 N N . ARG A 1 82 ? -12.487 0.232 15.481 1.00 97.00 82 ARG A N 1
ATOM 660 C CA . ARG A 1 82 ? -13.859 0.725 15.630 1.00 97.00 82 ARG A CA 1
ATOM 661 C C . ARG A 1 82 ? -14.827 -0.431 15.863 1.00 97.00 82 ARG A C 1
ATOM 663 O O . ARG A 1 82 ? -15.569 -0.373 16.838 1.00 97.00 82 ARG A O 1
ATOM 670 N N . ALA A 1 83 ? -14.747 -1.474 15.040 1.00 93.44 83 ALA A N 1
ATOM 671 C CA . ALA A 1 83 ? -15.570 -2.670 15.176 1.00 93.44 83 ALA A CA 1
ATOM 672 C C . ALA A 1 83 ? -15.388 -3.323 16.556 1.00 93.44 83 ALA A C 1
ATOM 674 O O . ALA A 1 83 ? -16.364 -3.590 17.249 1.00 93.44 83 ALA A O 1
ATOM 675 N N . MET A 1 84 ? -14.142 -3.477 17.017 1.00 95.69 84 MET A N 1
ATOM 676 C CA . MET A 1 84 ? -13.839 -4.059 18.329 1.00 95.69 84 MET A CA 1
ATOM 677 C C . MET A 1 84 ? -14.405 -3.224 19.486 1.00 95.69 84 MET A C 1
ATOM 679 O O . MET A 1 84 ? -14.914 -3.764 20.467 1.00 95.69 84 MET A O 1
ATOM 683 N N . ARG A 1 85 ? -14.335 -1.891 19.383 1.00 95.31 85 ARG A N 1
ATOM 684 C CA . ARG A 1 85 ? -14.889 -0.977 20.394 1.00 95.31 85 ARG A CA 1
ATOM 685 C C . ARG A 1 85 ? -16.413 -0.979 20.419 1.00 95.31 85 ARG A C 1
ATOM 687 O O . ARG A 1 85 ? -16.986 -0.800 21.491 1.00 95.31 85 ARG A O 1
ATOM 694 N N . GLU A 1 86 ? -17.052 -1.092 19.261 1.00 95.44 86 GLU A N 1
ATOM 695 C CA . GLU A 1 86 ? -18.508 -1.200 19.147 1.00 95.44 86 GLU A CA 1
ATOM 696 C C 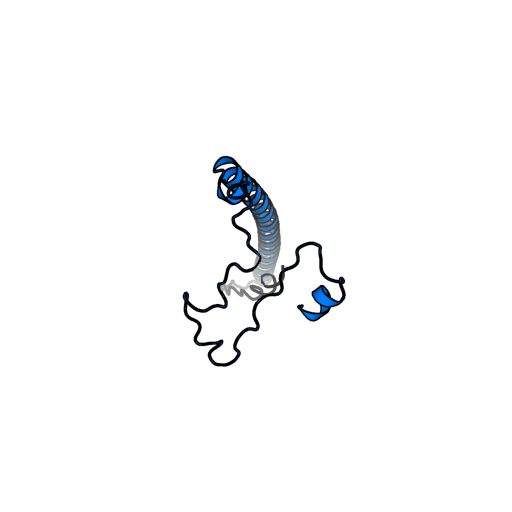. GLU A 1 86 ? -18.971 -2.535 19.740 1.00 95.44 86 GLU A C 1
ATOM 698 O O . GLU A 1 86 ? -19.759 -2.521 20.684 1.00 95.44 86 GLU A O 1
ATOM 703 N N . TRP A 1 87 ? -18.350 -3.646 19.338 1.00 94.12 87 TRP A N 1
ATOM 704 C CA . TRP A 1 87 ? -18.634 -4.972 19.887 1.00 94.12 87 TRP A CA 1
ATOM 705 C C . TRP A 1 87 ? -18.455 -5.037 21.410 1.00 94.12 87 TRP A C 1
ATOM 707 O O . TRP A 1 87 ? -19.368 -5.428 22.130 1.00 94.12 87 TRP A O 1
ATOM 717 N N . MET A 1 88 ? -17.316 -4.572 21.939 1.00 94.94 88 MET A N 1
ATOM 718 C CA . MET A 1 88 ? -17.064 -4.605 23.385 1.00 94.94 88 MET A CA 1
ATOM 719 C C . MET A 1 88 ? -18.097 -3.790 24.178 1.00 94.94 88 MET A C 1
ATOM 721 O O . MET A 1 88 ? -18.444 -4.152 25.301 1.00 94.94 88 MET A O 1
ATOM 725 N N . ARG A 1 89 ? -18.588 -2.677 23.617 1.00 95.19 89 ARG A N 1
ATOM 726 C CA . ARG A 1 89 ? -19.635 -1.868 24.252 1.00 95.19 89 ARG A CA 1
ATOM 727 C C . ARG A 1 89 ? -20.953 -2.632 24.313 1.00 95.19 89 ARG A C 1
ATOM 729 O O . ARG A 1 89 ? -21.576 -2.642 25.368 1.00 95.19 89 ARG A O 1
ATOM 736 N N . GLU A 1 90 ? -21.355 -3.253 23.209 1.00 93.31 90 GLU A N 1
ATOM 737 C CA . GLU A 1 90 ? -22.591 -4.036 23.131 1.00 93.31 90 GLU A CA 1
ATOM 738 C C . GLU A 1 90 ? -22.565 -5.206 24.119 1.00 93.31 90 GLU A C 1
ATOM 740 O O . GLU A 1 90 ? -23.484 -5.349 24.926 1.00 93.31 90 GLU A O 1
ATOM 745 N N . GLU A 1 91 ? -21.476 -5.976 24.144 1.00 91.31 91 GLU A N 1
ATOM 746 C CA . GLU A 1 91 ? -21.296 -7.079 25.096 1.00 91.31 91 GLU A CA 1
ATOM 747 C C . GLU A 1 91 ? -21.316 -6.591 26.548 1.00 91.31 91 GLU A C 1
ATOM 749 O O . GLU A 1 91 ? -21.955 -7.191 27.415 1.00 91.31 91 GLU A O 1
ATOM 754 N N . TRP A 1 92 ? -20.658 -5.463 26.829 1.00 93.44 92 TRP A N 1
ATOM 755 C CA . TRP A 1 92 ? -20.666 -4.875 28.164 1.00 93.44 92 TRP A CA 1
ATOM 756 C C . TRP A 1 92 ? -22.073 -4.454 28.603 1.00 93.44 92 TRP A C 1
ATOM 758 O O . TRP A 1 92 ? -22.476 -4.722 29.735 1.00 93.44 92 TRP A O 1
ATOM 768 N N . GLU A 1 93 ? -22.851 -3.835 27.713 1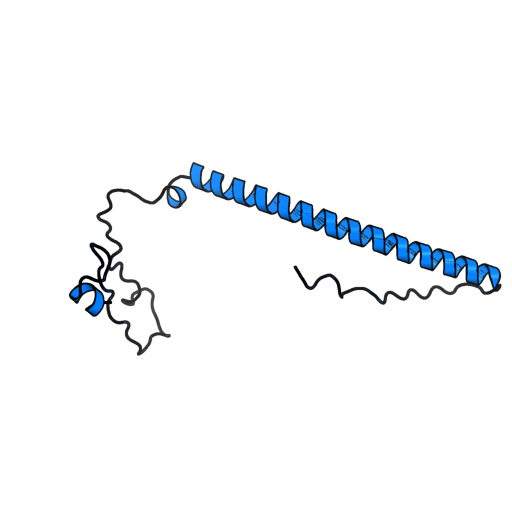.00 93.56 93 GLU A N 1
ATOM 769 C CA . GLU A 1 93 ? -24.241 -3.471 27.994 1.00 93.56 93 GLU A CA 1
ATOM 770 C C . GLU A 1 93 ? -25.126 -4.700 28.235 1.00 93.56 93 GLU A C 1
ATOM 772 O O . GLU A 1 93 ? -25.963 -4.680 29.141 1.00 93.56 93 GLU A O 1
ATOM 777 N N . LEU A 1 94 ? -24.935 -5.780 27.472 1.00 90.31 94 LEU A N 1
ATOM 778 C CA . LEU A 1 94 ? -25.650 -7.041 27.678 1.00 90.31 94 LEU A CA 1
ATOM 779 C C . LEU A 1 94 ? -25.315 -7.665 29.036 1.00 90.31 94 LEU A C 1
ATOM 781 O O . LEU A 1 94 ? -26.226 -8.068 29.764 1.00 90.31 94 LEU A O 1
ATOM 785 N N . LEU A 1 95 ? -24.034 -7.686 29.416 1.00 88.94 95 LEU A N 1
ATOM 786 C CA . LEU A 1 95 ? -23.596 -8.177 30.723 1.00 88.94 95 LEU A CA 1
ATOM 787 C C . LEU A 1 95 ? -24.191 -7.356 31.868 1.00 88.94 95 LEU A C 1
ATOM 789 O O . LEU A 1 95 ? -24.693 -7.934 32.831 1.00 88.94 95 LEU A O 1
ATOM 793 N N . LEU A 1 96 ? -24.189 -6.024 31.762 1.00 92.69 96 LEU A N 1
ATOM 794 C CA . LEU A 1 96 ? -24.805 -5.156 32.768 1.00 92.69 96 LEU A CA 1
ATOM 795 C C . LEU A 1 96 ? -26.305 -5.437 32.914 1.00 92.69 96 LEU A C 1
ATOM 797 O O . LEU A 1 96 ? -26.783 -5.620 34.032 1.00 92.69 96 LEU A O 1
ATOM 801 N N . ARG A 1 97 ? -27.035 -5.563 31.798 1.00 89.44 97 ARG A N 1
ATOM 802 C CA . ARG A 1 97 ? -28.468 -5.907 31.817 1.00 89.44 97 ARG A CA 1
ATOM 803 C C . ARG A 1 97 ? -28.721 -7.276 32.447 1.00 89.44 97 ARG A C 1
ATOM 805 O O . ARG A 1 97 ? -29.669 -7.420 33.215 1.00 89.44 97 ARG A O 1
ATOM 812 N N . ALA A 1 98 ? -27.881 -8.269 32.158 1.00 88.56 98 ALA A N 1
ATOM 813 C CA . ALA A 1 98 ? -27.985 -9.595 32.762 1.00 88.56 98 ALA A CA 1
ATOM 814 C C . ALA A 1 98 ? -27.734 -9.548 34.278 1.00 88.56 98 ALA A C 1
ATOM 816 O O . ALA A 1 98 ? -28.487 -10.143 35.049 1.00 88.56 98 ALA A O 1
ATOM 817 N N . ILE A 1 99 ? -26.719 -8.797 34.718 1.00 89.19 99 ILE A N 1
ATOM 818 C CA . ILE A 1 99 ? -26.420 -8.581 36.138 1.00 89.19 99 ILE A CA 1
ATOM 819 C C . ILE A 1 99 ? -27.602 -7.918 36.846 1.00 89.19 99 ILE A C 1
ATOM 821 O O . ILE A 1 99 ? -28.011 -8.381 37.911 1.00 89.19 99 ILE A O 1
ATOM 825 N N . ASP A 1 100 ? -28.166 -6.863 36.266 1.00 88.69 100 ASP A N 1
ATOM 826 C CA . ASP A 1 100 ? -29.293 -6.148 36.860 1.00 88.69 100 ASP A CA 1
ATOM 827 C C . ASP A 1 100 ? -30.565 -7.004 36.885 1.00 88.69 100 ASP A C 1
ATOM 829 O O . ASP A 1 100 ? -31.264 -7.032 37.898 1.00 88.69 100 ASP A O 1
ATOM 833 N N . GLY A 1 101 ? -30.823 -7.786 35.833 1.00 84.56 101 GLY A N 1
ATOM 834 C CA . GLY A 1 101 ? -31.927 -8.748 35.794 1.00 84.56 101 GLY A CA 1
ATOM 835 C C . GLY A 1 101 ? -31.804 -9.839 36.860 1.00 84.56 101 GLY A C 1
ATOM 836 O O . GLY A 1 101 ? -32.791 -10.189 37.511 1.00 84.56 101 GLY A O 1
ATOM 837 N N . VAL A 1 102 ? -30.592 -10.343 37.102 1.00 79.69 102 VAL A N 1
ATOM 838 C CA . VAL A 1 102 ? -30.356 -11.356 38.136 1.00 79.69 102 VAL A CA 1
ATOM 839 C C . VAL A 1 102 ? -30.455 -10.769 39.544 1.00 79.69 102 VAL A C 1
ATOM 841 O O . VAL A 1 102 ? -31.098 -11.377 40.400 1.00 79.69 102 VAL A O 1
ATOM 844 N N . LYS A 1 103 ? -29.933 -9.555 39.770 1.00 78.19 103 LYS A N 1
ATOM 845 C CA . LYS A 1 103 ? -30.152 -8.815 41.026 1.00 78.19 103 LYS A CA 1
ATOM 846 C C . LYS A 1 103 ? -31.641 -8.597 41.297 1.00 78.19 103 LYS A C 1
ATOM 848 O O . LYS A 1 103 ? -32.084 -8.819 42.420 1.00 78.19 103 LYS A O 1
ATOM 853 N N . ALA A 1 104 ? -32.413 -8.205 40.282 1.00 75.44 104 ALA A N 1
ATOM 854 C CA . ALA A 1 104 ? -33.858 -8.008 40.398 1.00 75.44 104 ALA A CA 1
ATOM 855 C C . ALA A 1 104 ? -34.621 -9.320 40.662 1.00 75.44 104 ALA A C 1
ATOM 857 O O . ALA A 1 104 ? -35.658 -9.302 41.319 1.00 75.44 104 ALA A O 1
ATOM 858 N N . SER A 1 105 ? -34.097 -10.454 40.189 1.00 74.38 105 SER A N 1
ATOM 859 C CA . SER A 1 105 ? -34.713 -11.781 40.336 1.00 74.38 105 SER A CA 1
ATOM 860 C C . SER A 1 105 ? -34.248 -12.553 41.582 1.00 74.38 105 SER A C 1
ATOM 862 O O . SER A 1 105 ? -34.741 -13.649 41.837 1.00 74.38 105 SER A O 1
ATOM 864 N N . GLY A 1 106 ? -33.289 -12.026 42.354 1.00 63.47 106 GLY A N 1
ATOM 865 C CA . GLY A 1 106 ? -32.759 -12.672 43.563 1.00 63.47 106 GLY A CA 1
ATOM 866 C C . GLY A 1 106 ? -31.941 -13.953 43.323 1.00 63.47 106 GLY A C 1
ATOM 867 O O . GLY A 1 106 ? -31.657 -14.678 44.275 1.00 63.47 106 GLY A O 1
ATOM 868 N N . MET A 1 107 ? -31.559 -14.252 42.075 1.00 59.66 107 MET A N 1
ATOM 869 C CA . MET A 1 107 ? -30.687 -15.387 41.733 1.00 59.66 107 MET A CA 1
ATOM 870 C C . MET A 1 107 ? -29.204 -14.999 41.890 1.00 59.66 107 MET A C 1
ATOM 872 O O . MET A 1 107 ? -28.839 -13.835 41.783 1.00 59.66 107 MET A O 1
ATOM 876 N N . PHE A 1 108 ? -28.320 -15.967 42.146 1.00 54.75 108 PHE A N 1
ATOM 877 C CA . PHE A 1 108 ? -26.865 -15.761 42.149 1.00 54.75 108 PHE A CA 1
ATOM 878 C C . PHE A 1 108 ? -26.292 -16.185 40.783 1.00 54.75 108 PHE A C 1
ATOM 880 O O . PHE A 1 108 ? -26.555 -17.296 40.326 1.00 54.75 108 PHE A O 1
ATOM 887 N N . LEU A 1 109 ? -25.531 -15.310 40.111 1.00 55.12 109 LEU A N 1
ATOM 888 C CA . LEU A 1 109 ? -24.928 -15.593 38.798 1.00 55.12 109 LEU A CA 1
ATOM 889 C C . LEU A 1 109 ? -23.801 -16.635 38.912 1.00 55.12 109 LEU A C 1
ATOM 891 O O . LEU A 1 109 ? -22.751 -16.351 39.485 1.00 55.12 109 LEU A O 1
ATOM 895 N N . HIS A 1 110 ? -23.978 -17.805 38.290 1.00 53.59 110 HIS A N 1
ATOM 896 C CA . HIS A 1 110 ? -22.868 -18.684 37.916 1.00 53.59 110 HIS A CA 1
ATOM 897 C C . HIS A 1 110 ? -22.439 -18.325 36.485 1.00 53.59 110 HIS A C 1
ATOM 899 O O . HIS A 1 110 ? -23.208 -18.494 35.538 1.00 53.59 110 HIS A O 1
ATOM 905 N N . SER A 1 111 ? -21.234 -17.765 36.345 1.00 52.41 111 SER A N 1
ATOM 906 C CA . SER A 1 111 ? -20.678 -17.254 35.084 1.00 52.41 111 SER A CA 1
ATOM 907 C C . SER A 1 111 ? -20.705 -18.323 33.986 1.00 52.41 111 SER A C 1
ATOM 909 O O . SER A 1 111 ? -19.957 -19.297 34.040 1.00 52.41 111 SER A O 1
ATOM 911 N N . THR A 1 112 ? -21.566 -18.153 32.985 1.00 52.25 112 THR A N 1
ATOM 912 C CA . THR A 1 112 ? -21.501 -18.909 31.730 1.00 52.25 112 THR A CA 1
ATOM 913 C C . THR A 1 112 ? -21.268 -17.916 30.604 1.00 52.25 112 THR A C 1
ATOM 915 O O . THR A 1 112 ? -22.156 -17.194 30.163 1.00 52.25 112 THR A O 1
ATOM 918 N N . PHE A 1 113 ? -20.000 -17.832 30.216 1.00 50.06 113 PHE A N 1
ATOM 919 C CA . PHE A 1 113 ? -19.490 -17.013 29.127 1.00 50.06 113 PHE A CA 1
ATOM 920 C C . PHE A 1 113 ? -19.940 -17.654 27.807 1.00 50.06 113 PHE A C 1
ATOM 922 O O . PHE A 1 113 ? -19.428 -18.708 27.432 1.00 50.06 113 PHE A O 1
ATOM 929 N N . VAL A 1 114 ? -20.915 -17.063 27.115 1.00 50.59 114 VAL A N 1
ATOM 930 C CA . VAL A 1 114 ? -21.340 -17.531 25.788 1.00 50.59 114 VAL A CA 1
ATOM 931 C C . VAL A 1 114 ? -20.825 -16.544 24.748 1.00 50.59 114 VAL A C 1
ATOM 933 O O . VAL A 1 114 ? -21.476 -15.571 24.392 1.00 50.59 114 VAL A O 1
ATOM 936 N N . CYS A 1 115 ? -19.605 -16.808 24.285 1.00 47.44 115 CYS A N 1
ATOM 937 C CA . CYS A 1 115 ? -19.059 -16.242 23.058 1.00 47.44 115 CYS A CA 1
ATOM 938 C C . CYS A 1 115 ? -19.740 -16.959 21.885 1.00 47.44 115 CYS A C 1
ATOM 940 O O . CYS A 1 115 ? -19.438 -18.128 21.644 1.00 47.44 115 CYS A O 1
ATOM 942 N N . GLN A 1 116 ? -20.687 -16.313 21.195 1.00 49.28 116 GLN A N 1
ATOM 943 C CA . GLN A 1 116 ? -21.367 -16.955 20.057 1.00 49.28 116 GLN A CA 1
ATOM 944 C C . GLN A 1 116 ? -21.454 -16.122 18.775 1.00 49.28 116 GLN A C 1
ATOM 946 O O . GLN A 1 116 ? -22.062 -16.575 17.813 1.00 49.28 116 GLN A O 1
ATOM 951 N N . TYR A 1 117 ? -20.770 -14.979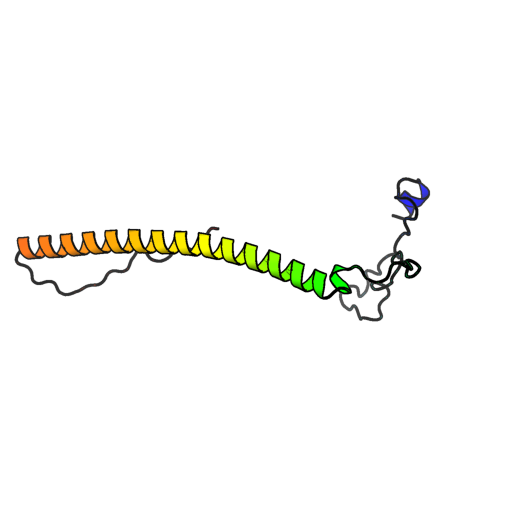 18.688 1.00 46.97 117 TYR A N 1
ATOM 952 C CA . TYR A 1 117 ? -20.697 -14.220 17.433 1.00 46.97 117 TYR A CA 1
ATOM 953 C C . TYR A 1 117 ? -19.283 -13.721 17.128 1.00 46.97 117 TYR A C 1
ATOM 955 O O . TYR A 1 117 ? -19.051 -12.554 16.840 1.00 46.97 117 TYR A O 1
ATOM 963 N N . SER A 1 118 ? -18.314 -14.631 17.158 1.00 51.56 118 SER A N 1
ATOM 964 C CA . SER A 1 118 ? -17.024 -14.456 16.492 1.00 51.56 118 SER A CA 1
ATOM 965 C C . SER A 1 118 ? -17.059 -15.216 15.159 1.00 51.56 118 SER A C 1
ATOM 967 O O . SER A 1 118 ? -17.358 -16.404 15.150 1.00 51.56 118 SER A O 1
ATOM 969 N N . CYS A 1 119 ? -16.808 -14.514 14.042 1.00 46.91 119 CYS A N 1
ATOM 970 C CA . CYS A 1 119 ? -16.239 -15.010 12.763 1.00 46.91 119 CYS A CA 1
ATOM 971 C C . CYS A 1 119 ? -16.922 -14.620 11.437 1.00 46.91 119 CYS A C 1
ATOM 973 O O . CYS A 1 119 ? -16.313 -14.875 10.404 1.00 46.91 119 CYS A O 1
ATOM 975 N N . LEU A 1 120 ? -18.086 -13.959 11.375 1.00 49.69 120 LEU A N 1
ATOM 976 C CA . LEU A 1 120 ? -18.670 -13.614 10.055 1.00 49.69 120 LEU A CA 1
ATOM 977 C C . LEU A 1 120 ? -18.179 -12.295 9.426 1.00 49.69 120 LEU A C 1
ATOM 979 O O . LEU A 1 120 ? -18.516 -12.024 8.279 1.00 49.69 120 LEU A O 1
ATOM 983 N N . PHE A 1 121 ? -17.351 -11.499 10.112 1.00 48.41 121 PHE A N 1
ATOM 984 C CA . PHE A 1 121 ? -16.896 -10.193 9.597 1.00 48.41 121 PHE A CA 1
ATOM 985 C C . PHE A 1 121 ? -15.447 -10.143 9.083 1.00 48.41 121 PHE A C 1
ATOM 987 O O . PHE A 1 121 ? -14.994 -9.077 8.688 1.00 48.41 121 PHE A O 1
ATOM 994 N N . PHE A 1 122 ? -14.721 -11.268 9.041 1.00 48.31 122 PHE A N 1
ATOM 995 C CA . PHE A 1 122 ? -13.310 -11.294 8.607 1.00 48.31 122 PHE A CA 1
ATOM 996 C C . PHE A 1 122 ? -13.071 -11.940 7.228 1.00 48.31 122 PHE A C 1
ATOM 998 O O . PHE A 1 122 ? -11.931 -12.247 6.892 1.00 48.31 122 PHE A O 1
ATOM 1005 N N . GLN A 1 123 ? -14.119 -12.180 6.425 1.00 41.75 123 GLN A N 1
ATOM 1006 C CA . GLN A 1 123 ? -13.986 -12.879 5.134 1.00 41.75 123 GLN A CA 1
ATOM 1007 C C . GLN A 1 123 ? -14.267 -12.063 3.869 1.00 41.75 123 GLN A C 1
ATOM 1009 O O . GLN A 1 123 ? -14.157 -12.629 2.784 1.00 41.75 123 GLN A O 1
ATOM 1014 N N . VAL A 1 124 ? -14.576 -10.766 3.930 1.00 46.22 124 VAL A N 1
ATOM 1015 C CA . VAL A 1 124 ? -14.747 -9.982 2.695 1.00 46.22 124 VAL A CA 1
ATOM 1016 C C . VAL A 1 124 ? -14.138 -8.590 2.851 1.00 46.22 124 VAL A C 1
ATOM 1018 O O . VAL A 1 124 ? -14.540 -7.851 3.742 1.00 46.22 124 VAL A O 1
ATOM 1021 N N . THR A 1 125 ? -13.228 -8.302 1.911 1.00 40.91 125 THR A N 1
ATOM 1022 C CA . THR A 1 125 ? -12.436 -7.088 1.610 1.00 40.91 125 THR A CA 1
ATOM 1023 C C . THR A 1 125 ? -11.149 -6.871 2.387 1.00 40.91 125 THR A C 1
ATOM 1025 O O . THR A 1 125 ? -11.226 -6.481 3.571 1.00 40.91 125 THR A O 1
#

pLDDT: mean 81.12, std 16.6, range [40.91, 98.56]

Sequence (125 aa):
MLELIRQCQAPWNAVAPLPIALKGLFNLDVDDNIWEDIGLNDDDDEGPPPWLSSERVRKGIKGILLRDRSDEELRRLRHEMRAMREWMREEWELLLRAIDGVKASGMFLHSTFVCQYSCLFFQVT